Protein AF-A0A496RMZ8-F1 (afdb_monomer_lite)

pLDDT: mean 76.02, std 7.1, range [47.72, 86.31]

Structure (mmCIF, N/CA/C/O backbone):
data_AF-A0A496RMZ8-F1
#
_entry.id   AF-A0A496RMZ8-F1
#
loop_
_atom_site.group_PDB
_atom_site.id
_atom_site.type_symbol
_atom_site.label_atom_id
_atom_site.label_alt_id
_atom_site.label_comp_id
_atom_site.label_asym_id
_atom_site.label_entity_id
_atom_site.label_seq_id
_atom_site.pdbx_PDB_ins_code
_atom_site.Cartn_x
_atom_site.Cartn_y
_atom_site.Cartn_z
_atom_site.occupancy
_atom_site.B_iso_or_equiv
_atom_site.auth_seq_id
_atom_site.auth_comp_id
_atom_site.auth_asym_id
_atom_site.auth_atom_id
_atom_site.pdbx_PDB_model_num
ATOM 1 N N . MET A 1 1 ? 22.183 19.401 -18.648 1.00 72.31 1 MET A N 1
ATOM 2 C CA . MET A 1 1 ? 22.781 18.220 -17.971 1.00 72.31 1 MET A CA 1
ATOM 3 C C . MET A 1 1 ? 21.753 17.408 -17.178 1.00 72.31 1 MET A C 1
ATOM 5 O O . MET A 1 1 ? 21.567 16.241 -17.496 1.00 72.31 1 MET A O 1
ATOM 9 N N . LEU A 1 2 ? 21.030 18.014 -16.226 1.00 74.88 2 LEU A N 1
ATOM 10 C CA . LEU A 1 2 ? 20.032 17.334 -15.377 1.00 74.88 2 LEU A CA 1
ATOM 11 C C . LEU A 1 2 ? 18.932 16.596 -16.151 1.00 74.88 2 LEU A C 1
ATOM 13 O O . LEU A 1 2 ? 18.653 15.435 -15.872 1.00 74.88 2 LEU A O 1
ATOM 17 N N . ALA A 1 3 ? 18.345 17.224 -17.168 1.00 74.75 3 ALA A N 1
ATOM 18 C CA . ALA A 1 3 ? 17.273 16.592 -17.932 1.00 74.75 3 ALA A CA 1
ATOM 19 C C . ALA A 1 3 ? 17.766 15.397 -18.791 1.00 74.75 3 ALA A C 1
ATOM 21 O O . ALA A 1 3 ? 17.010 14.460 -19.027 1.00 74.75 3 ALA A O 1
ATOM 22 N N . LYS A 1 4 ? 19.053 15.365 -19.190 1.00 79.62 4 LYS A N 1
ATOM 23 C CA . LYS A 1 4 ? 19.664 14.219 -19.896 1.00 79.62 4 LYS A CA 1
ATOM 24 C C . LYS A 1 4 ? 19.808 13.030 -18.947 1.00 79.62 4 LYS A C 1
ATOM 26 O O . LYS A 1 4 ? 19.492 11.905 -19.320 1.00 79.62 4 LYS A O 1
ATOM 31 N N . ILE A 1 5 ? 20.238 13.307 -17.714 1.00 84.31 5 ILE A N 1
ATOM 32 C CA . ILE A 1 5 ? 20.332 12.324 -16.628 1.00 84.31 5 ILE A CA 1
ATOM 33 C C . ILE A 1 5 ? 18.939 11.777 -16.298 1.00 84.31 5 ILE A C 1
ATOM 35 O O . ILE A 1 5 ? 18.768 10.566 -16.233 1.00 84.31 5 ILE A O 1
ATOM 39 N N . LEU A 1 6 ? 17.930 12.647 -16.174 1.00 82.50 6 LEU A N 1
ATOM 40 C CA . LEU A 1 6 ? 16.534 12.249 -15.969 1.00 82.50 6 LEU A CA 1
ATOM 41 C C . LEU A 1 6 ? 16.012 11.379 -17.119 1.00 82.50 6 LEU A C 1
ATOM 43 O O . LEU A 1 6 ? 15.462 10.316 -16.863 1.00 82.50 6 LEU A O 1
ATOM 47 N N . GLY A 1 7 ? 16.227 11.769 -18.376 1.00 80.38 7 GLY A N 1
ATOM 48 C CA . GLY A 1 7 ? 15.791 10.988 -19.537 1.00 80.38 7 GLY A CA 1
ATOM 49 C C . GLY A 1 7 ? 16.381 9.574 -19.564 1.00 80.38 7 GLY A C 1
ATOM 50 O O . GLY A 1 7 ? 15.643 8.595 -19.682 1.00 80.38 7 GLY A O 1
ATOM 51 N N . TRP A 1 8 ? 17.695 9.446 -19.351 1.00 85.00 8 TRP A N 1
ATOM 52 C CA . TRP A 1 8 ? 18.354 8.141 -19.225 1.00 85.00 8 TRP A CA 1
ATOM 53 C C . TRP A 1 8 ? 17.841 7.338 -18.028 1.00 85.00 8 TRP A C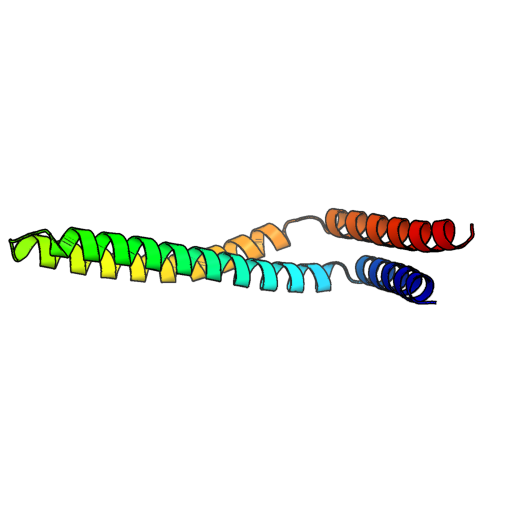 1
ATOM 55 O O . TRP A 1 8 ? 17.590 6.142 -18.155 1.00 85.00 8 TRP A O 1
ATOM 65 N N . LEU A 1 9 ? 17.622 7.987 -16.885 1.00 85.44 9 LEU A N 1
ATOM 66 C CA . LEU A 1 9 ? 17.098 7.347 -15.681 1.00 85.44 9 LEU A CA 1
ATOM 67 C C . LEU A 1 9 ? 15.697 6.768 -15.925 1.00 85.44 9 LEU A C 1
ATOM 69 O O . LEU A 1 9 ? 15.441 5.625 -15.555 1.00 85.44 9 LEU A O 1
ATOM 73 N N . PHE A 1 10 ? 14.823 7.497 -16.625 1.00 82.44 10 PHE A N 1
ATOM 74 C CA . PHE A 1 10 ? 13.493 7.021 -17.022 1.00 82.44 10 PHE A CA 1
ATOM 75 C C . PHE A 1 10 ? 13.548 5.836 -17.999 1.00 82.44 10 PHE A C 1
ATOM 77 O O . PHE A 1 10 ? 12.778 4.889 -17.834 1.00 82.44 10 PHE A O 1
ATOM 84 N N . ILE A 1 11 ? 14.474 5.838 -18.964 1.00 84.25 11 ILE A N 1
ATOM 85 C CA . ILE A 1 11 ? 14.660 4.724 -19.913 1.00 84.25 11 ILE A CA 1
ATOM 86 C C . ILE A 1 11 ? 15.195 3.476 -19.207 1.00 84.25 11 ILE A C 1
ATOM 88 O O . ILE A 1 11 ? 14.671 2.379 -19.413 1.00 84.25 11 ILE A O 1
ATOM 92 N N . VAL A 1 12 ? 16.205 3.628 -18.348 1.00 86.31 12 VAL A N 1
ATOM 93 C CA . VAL A 1 12 ? 16.790 2.519 -17.579 1.00 86.31 12 VAL A CA 1
ATOM 94 C C . VAL A 1 12 ? 15.751 1.927 -16.633 1.00 86.31 12 VAL A C 1
ATOM 96 O O . VAL A 1 12 ? 15.578 0.708 -16.597 1.00 86.31 12 VAL A O 1
ATOM 99 N N . LEU A 1 13 ? 14.998 2.774 -15.923 1.00 81.50 13 LEU A N 1
ATOM 100 C CA . LEU A 1 13 ? 13.878 2.331 -15.098 1.00 81.50 13 LEU A CA 1
ATOM 101 C C . LEU A 1 13 ? 12.848 1.594 -15.948 1.00 81.50 13 LEU A C 1
ATOM 103 O O . LEU A 1 13 ? 12.546 0.447 -15.637 1.00 81.50 13 LEU A O 1
ATOM 107 N N . GLY A 1 14 ? 12.337 2.196 -17.024 1.00 81.69 14 GLY A N 1
ATOM 108 C CA . GLY A 1 14 ? 11.321 1.587 -17.885 1.00 81.69 14 GLY A CA 1
ATOM 109 C C . GLY A 1 14 ? 11.743 0.225 -18.447 1.00 81.69 14 GLY A C 1
ATOM 110 O O . GLY A 1 14 ? 10.969 -0.731 -18.409 1.00 81.69 14 GLY A O 1
ATOM 111 N N . THR A 1 15 ? 13.005 0.095 -18.853 1.00 83.19 15 THR A N 1
ATOM 112 C CA . THR A 1 15 ? 13.592 -1.176 -19.307 1.00 83.19 15 THR A CA 1
ATOM 113 C C . THR A 1 15 ? 13.660 -2.198 -18.168 1.00 83.19 15 THR A C 1
ATOM 115 O O . THR A 1 15 ? 13.236 -3.344 -18.323 1.00 83.19 15 THR A O 1
ATOM 118 N N . PHE A 1 16 ? 14.104 -1.784 -16.978 1.00 80.06 16 PHE A N 1
ATOM 119 C CA . PHE A 1 16 ? 14.126 -2.635 -15.787 1.00 80.06 16 PHE A CA 1
ATOM 120 C C . PHE A 1 16 ? 12.717 -3.101 -15.370 1.00 80.06 16 PHE A C 1
ATOM 122 O O . PHE A 1 16 ? 12.514 -4.268 -15.020 1.00 80.06 16 PHE A O 1
ATOM 129 N N . PHE A 1 17 ? 11.720 -2.217 -15.467 1.00 76.56 17 PHE A N 1
ATOM 130 C CA . PHE A 1 17 ? 10.307 -2.523 -15.233 1.00 76.56 17 PHE A CA 1
ATOM 131 C C . PHE A 1 17 ? 9.764 -3.566 -16.217 1.00 76.56 17 PHE A C 1
ATOM 133 O O . PHE A 1 17 ? 8.980 -4.429 -15.814 1.00 76.56 17 PHE A O 1
ATOM 140 N N . PHE A 1 18 ? 10.193 -3.513 -17.481 1.00 77.12 18 PHE A N 1
ATOM 141 C CA . PHE A 1 18 ? 9.792 -4.468 -18.513 1.00 77.12 18 PHE A CA 1
ATOM 142 C C . PHE A 1 18 ? 10.390 -5.866 -18.284 1.00 77.12 18 PHE A C 1
ATOM 144 O O . PHE A 1 18 ? 9.704 -6.870 -18.480 1.00 77.12 18 PHE A O 1
ATOM 151 N N . LEU A 1 19 ? 11.643 -5.933 -17.818 1.00 78.81 19 LEU A N 1
ATOM 152 C CA . LEU A 1 19 ? 12.374 -7.181 -17.555 1.00 78.81 19 LEU A CA 1
ATOM 153 C C . LEU A 1 19 ? 11.876 -7.926 -16.310 1.00 78.81 19 LEU A C 1
ATOM 155 O O . LEU A 1 19 ? 11.760 -9.151 -16.327 1.00 78.81 19 LEU A O 1
ATOM 159 N N . LYS A 1 20 ? 11.569 -7.216 -15.215 1.00 72.62 20 LYS A N 1
ATOM 160 C CA . LYS A 1 20 ? 11.107 -7.836 -13.954 1.00 72.62 20 LYS A CA 1
ATOM 161 C C . LYS A 1 20 ? 9.792 -7.234 -13.431 1.00 72.62 20 LYS A C 1
ATOM 163 O O . LYS A 1 20 ? 9.737 -6.761 -12.289 1.00 72.62 20 LYS A O 1
ATOM 168 N N . PRO A 1 21 ? 8.679 -7.353 -14.183 1.00 70.38 21 PRO A N 1
ATOM 169 C CA . PRO A 1 21 ? 7.378 -6.822 -13.769 1.00 70.38 21 PRO A CA 1
ATOM 170 C C . PRO A 1 21 ? 6.854 -7.495 -12.490 1.00 70.38 21 PRO A C 1
ATOM 172 O O . PRO A 1 21 ? 6.183 -6.861 -11.676 1.00 70.38 21 PRO A O 1
ATOM 175 N N . ALA A 1 22 ? 7.209 -8.763 -12.254 1.00 69.38 22 ALA A N 1
ATOM 176 C CA . ALA A 1 22 ? 6.817 -9.505 -11.055 1.00 69.38 22 ALA A CA 1
ATOM 177 C C . ALA A 1 22 ? 7.443 -8.945 -9.762 1.00 69.38 22 ALA A C 1
ATOM 179 O O . ALA A 1 22 ? 6.780 -8.889 -8.722 1.00 69.38 22 ALA A O 1
ATOM 180 N N . PHE A 1 23 ? 8.697 -8.484 -9.820 1.00 69.94 23 PHE A N 1
ATOM 181 C CA . PHE A 1 23 ? 9.377 -7.886 -8.668 1.00 69.94 23 PHE A CA 1
ATOM 182 C C . PHE A 1 23 ? 8.713 -6.562 -8.277 1.00 69.94 23 PHE A C 1
ATOM 184 O O . PHE A 1 23 ? 8.407 -6.320 -7.106 1.00 69.94 23 PHE A O 1
ATOM 191 N N . PHE A 1 24 ? 8.379 -5.751 -9.281 1.00 69.06 24 PHE A N 1
ATOM 192 C CA . PHE A 1 24 ? 7.701 -4.479 -9.072 1.00 69.06 24 PHE A CA 1
ATOM 193 C C . PHE A 1 24 ? 6.273 -4.639 -8.573 1.00 69.06 24 PHE A C 1
ATOM 195 O O . PHE A 1 24 ? 5.861 -3.940 -7.650 1.00 69.06 24 PHE A O 1
ATOM 202 N N . LYS A 1 25 ? 5.541 -5.617 -9.110 1.00 70.19 25 LYS A N 1
ATOM 203 C CA . LYS A 1 25 ? 4.223 -6.007 -8.614 1.00 70.19 25 LYS A CA 1
ATOM 204 C C . LYS A 1 25 ? 4.270 -6.312 -7.115 1.00 70.19 25 LYS A C 1
ATOM 206 O O . LYS A 1 25 ? 3.458 -5.783 -6.363 1.00 70.19 25 LYS A O 1
ATOM 211 N N . LYS A 1 26 ? 5.267 -7.069 -6.645 1.00 70.25 26 LYS A N 1
ATOM 212 C CA . LYS A 1 26 ? 5.431 -7.393 -5.216 1.00 70.25 26 LYS A CA 1
ATOM 213 C C . LYS A 1 26 ? 5.695 -6.149 -4.356 1.00 70.25 26 LYS A C 1
ATOM 215 O O . LYS A 1 26 ? 5.108 -6.014 -3.280 1.00 70.25 26 LYS A O 1
ATOM 220 N N . ILE A 1 27 ? 6.540 -5.230 -4.828 1.00 72.88 27 ILE A N 1
ATOM 221 C CA . ILE A 1 27 ? 6.855 -3.977 -4.122 1.00 72.88 27 ILE A CA 1
ATOM 222 C C . ILE A 1 27 ? 5.642 -3.048 -4.080 1.00 72.88 27 ILE A C 1
ATOM 224 O O . ILE A 1 27 ? 5.279 -2.567 -3.005 1.00 72.88 27 ILE A O 1
ATOM 228 N N . LEU A 1 28 ? 4.998 -2.820 -5.227 1.00 71.62 28 LEU A N 1
ATOM 229 C CA . LEU A 1 28 ? 3.836 -1.945 -5.355 1.00 71.62 28 LEU A CA 1
ATOM 230 C C . LEU A 1 28 ? 2.698 -2.436 -4.458 1.00 71.62 28 LEU A C 1
ATOM 232 O O . LEU A 1 28 ? 2.106 -1.650 -3.727 1.00 71.62 28 LEU A O 1
ATOM 236 N N . VAL A 1 29 ? 2.458 -3.748 -4.438 1.00 70.62 29 VAL A N 1
ATOM 237 C CA . VAL A 1 29 ? 1.438 -4.362 -3.587 1.00 70.62 29 VAL A CA 1
ATOM 238 C C . VAL A 1 29 ? 1.772 -4.196 -2.111 1.00 70.62 29 VAL A C 1
ATOM 240 O O . VAL A 1 29 ? 0.928 -3.720 -1.358 1.00 70.62 29 VAL A O 1
ATOM 243 N N . ARG A 1 30 ? 3.006 -4.492 -1.678 1.00 70.81 30 ARG A N 1
ATOM 244 C CA . ARG A 1 30 ? 3.415 -4.261 -0.280 1.00 70.81 30 ARG A CA 1
ATOM 245 C C . ARG A 1 30 ? 3.248 -2.797 0.129 1.00 70.81 30 ARG A C 1
ATOM 247 O O . ARG A 1 30 ? 2.761 -2.520 1.225 1.00 70.81 30 ARG A O 1
ATOM 254 N N . LYS A 1 31 ? 3.634 -1.861 -0.741 1.00 75.19 31 LYS A N 1
ATOM 255 C CA . LYS A 1 31 ? 3.571 -0.420 -0.465 1.00 75.19 31 LYS A CA 1
ATOM 256 C C . LYS A 1 31 ? 2.122 0.078 -0.421 1.00 75.19 31 LYS A C 1
ATOM 258 O O . LYS A 1 31 ? 1.766 0.784 0.521 1.00 75.19 31 LYS A O 1
ATOM 263 N N . SER A 1 32 ? 1.277 -0.356 -1.357 1.00 71.75 32 SER A N 1
ATOM 264 C CA . SER A 1 32 ? -0.163 -0.068 -1.363 1.00 71.75 32 SER A CA 1
ATOM 265 C C . SER A 1 32 ? -0.866 -0.662 -0.150 1.00 71.75 32 SER A C 1
ATOM 267 O O . SER A 1 32 ? -1.599 0.057 0.519 1.00 71.75 32 SER A O 1
ATOM 269 N N . ILE A 1 33 ? -0.581 -1.915 0.219 1.00 71.75 33 ILE A N 1
ATOM 270 C CA . ILE A 1 33 ? -1.132 -2.536 1.434 1.00 71.75 33 ILE A CA 1
ATOM 271 C C . ILE A 1 33 ? -0.736 -1.734 2.670 1.00 71.75 33 ILE A C 1
ATOM 273 O O . ILE A 1 33 ? -1.587 -1.454 3.507 1.00 71.75 33 ILE A O 1
ATOM 277 N N . LYS A 1 34 ? 0.528 -1.308 2.786 1.00 74.94 34 LYS A N 1
ATOM 278 C CA . LYS A 1 34 ? 0.979 -0.485 3.918 1.00 74.94 34 LYS A CA 1
ATOM 279 C C . LYS A 1 34 ? 0.233 0.855 3.978 1.00 74.94 34 LYS A C 1
ATOM 281 O O . LYS A 1 34 ? -0.129 1.295 5.067 1.00 74.94 34 LYS A O 1
ATOM 286 N N . LYS A 1 35 ? -0.030 1.481 2.826 1.00 76.31 35 LYS A N 1
ATOM 287 C CA . LYS A 1 35 ? -0.731 2.772 2.728 1.00 76.31 35 LYS A CA 1
ATOM 288 C C . LYS A 1 35 ? -2.227 2.643 3.034 1.00 76.31 35 LYS A C 1
ATOM 290 O O . LYS A 1 35 ? -2.731 3.378 3.875 1.00 76.31 35 LYS A O 1
ATOM 295 N N . VAL A 1 36 ? -2.902 1.661 2.434 1.00 76.06 36 VAL A N 1
ATOM 296 C CA . VAL A 1 36 ? -4.309 1.321 2.711 1.00 76.06 36 VAL A CA 1
ATOM 297 C C . VAL A 1 36 ? -4.486 0.940 4.179 1.00 76.06 36 VAL A C 1
ATOM 299 O O . VAL A 1 36 ? -5.394 1.430 4.834 1.00 76.06 36 VAL A O 1
ATOM 302 N N . ARG A 1 37 ? -3.566 0.149 4.741 1.00 72.62 37 ARG A N 1
ATOM 303 C CA . ARG A 1 37 ? -3.557 -0.202 6.166 1.00 72.62 37 ARG A CA 1
ATOM 304 C C . ARG A 1 37 ? -3.453 1.030 7.061 1.00 72.62 37 ARG A C 1
ATOM 306 O O . ARG A 1 37 ? -4.153 1.092 8.063 1.00 72.62 37 ARG A O 1
ATOM 313 N N . LYS A 1 38 ? -2.589 1.990 6.716 1.00 79.62 38 LYS A N 1
ATOM 314 C CA . LYS A 1 38 ? -2.461 3.245 7.468 1.00 79.62 38 LYS A CA 1
ATOM 315 C C . LYS A 1 38 ? -3.757 4.057 7.407 1.00 79.62 38 LYS A C 1
ATOM 317 O O . LYS A 1 38 ? -4.197 4.530 8.443 1.00 79.62 38 LYS A O 1
ATOM 322 N N . LEU A 1 39 ? -4.369 4.172 6.226 1.00 79.88 39 LEU A N 1
ATOM 323 C CA . LEU A 1 39 ? -5.644 4.872 6.031 1.00 79.88 39 LEU A CA 1
ATOM 324 C C . LEU A 1 39 ? -6.782 4.231 6.827 1.00 79.88 39 LEU A C 1
ATOM 326 O O . LEU A 1 39 ? -7.468 4.928 7.563 1.00 79.88 39 LEU A O 1
ATOM 330 N N . LEU A 1 40 ? -6.936 2.909 6.731 1.00 77.25 40 LEU A N 1
ATOM 331 C CA . LEU A 1 40 ? -7.933 2.154 7.488 1.00 77.25 40 LEU A CA 1
ATOM 332 C C . LEU A 1 40 ? -7.733 2.327 8.999 1.00 77.25 40 LEU A C 1
ATOM 334 O O . LEU A 1 40 ? -8.689 2.581 9.718 1.00 77.25 40 LEU A O 1
ATOM 338 N N . PHE A 1 41 ? -6.492 2.243 9.483 1.00 79.31 41 PHE A N 1
ATOM 339 C CA . PHE A 1 41 ? -6.195 2.449 10.901 1.00 79.31 41 PHE A CA 1
ATOM 340 C C . PHE A 1 41 ? -6.531 3.869 11.371 1.00 79.31 41 PHE A C 1
ATOM 342 O O . PHE A 1 41 ? -7.094 4.037 12.448 1.00 79.31 41 PHE A O 1
ATOM 349 N N . LEU A 1 42 ? -6.237 4.880 10.546 1.00 84.00 42 LEU A N 1
ATOM 350 C CA . LEU A 1 42 ? -6.623 6.263 10.821 1.00 84.00 42 LEU A CA 1
ATOM 351 C C . LEU A 1 42 ? -8.145 6.388 10.944 1.00 84.00 42 LEU A C 1
ATOM 353 O O . LEU A 1 42 ? -8.632 6.944 11.917 1.00 84.00 42 LEU A O 1
ATOM 357 N N . LEU A 1 43 ? -8.878 5.798 9.996 1.00 82.06 43 LEU A N 1
ATOM 358 C CA . LEU A 1 43 ? -10.340 5.757 9.980 1.00 82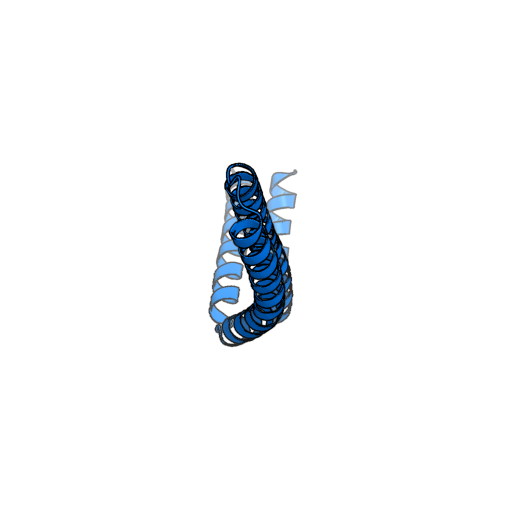.06 43 LEU A CA 1
ATOM 359 C C . LEU A 1 43 ? -10.906 5.121 11.255 1.00 82.06 43 LEU A C 1
ATOM 361 O O . LEU A 1 43 ? -11.795 5.693 11.877 1.00 82.06 43 LEU A O 1
ATOM 365 N N . ALA A 1 44 ? -10.360 3.977 11.675 1.00 80.12 44 ALA A N 1
ATOM 366 C CA . ALA A 1 44 ? -10.778 3.305 12.903 1.00 80.12 44 ALA A CA 1
ATOM 367 C C . ALA A 1 44 ? -10.556 4.176 14.147 1.00 80.12 44 ALA A C 1
ATOM 369 O O . ALA A 1 44 ? -11.430 4.243 15.006 1.00 80.12 44 ALA A O 1
ATOM 370 N N . ILE A 1 45 ? -9.422 4.879 14.227 1.00 82.12 45 ILE A N 1
ATOM 371 C CA . ILE A 1 45 ? -9.149 5.818 15.322 1.00 82.12 45 ILE A CA 1
ATOM 372 C C . ILE A 1 45 ? -10.136 6.983 15.292 1.00 82.12 45 ILE A C 1
ATOM 374 O O . ILE A 1 45 ? -10.710 7.312 16.324 1.00 82.12 45 ILE A O 1
ATOM 378 N N . THR A 1 46 ? -10.362 7.595 14.129 1.00 84.81 46 THR A N 1
ATOM 379 C CA . THR A 1 46 ? -11.291 8.723 13.995 1.00 84.81 46 THR A CA 1
ATOM 380 C C . THR A 1 46 ? -12.701 8.331 14.429 1.00 84.81 46 THR A C 1
ATOM 382 O O . THR A 1 46 ? -13.324 9.046 15.211 1.00 84.81 46 THR A O 1
ATOM 385 N N . VAL A 1 47 ? -13.184 7.170 13.981 1.00 82.62 47 VAL A N 1
ATOM 386 C CA . VAL A 1 47 ? -14.490 6.637 14.389 1.00 82.62 47 VAL A CA 1
ATOM 387 C C . VAL A 1 47 ? -14.502 6.318 15.885 1.00 82.62 47 VAL A C 1
ATOM 389 O O . VAL A 1 47 ? -15.440 6.700 16.575 1.00 82.62 47 VAL A O 1
ATOM 392 N N . GLY A 1 48 ? -13.447 5.696 16.417 1.00 81.56 48 GLY A N 1
ATOM 393 C CA . GLY A 1 48 ? -13.326 5.412 17.848 1.00 81.56 48 GLY A CA 1
ATOM 394 C C . GLY A 1 48 ? -13.401 6.674 18.711 1.00 81.56 48 GLY A C 1
ATOM 395 O O . GLY A 1 48 ? -14.159 6.712 19.675 1.00 81.56 48 GLY A O 1
ATOM 396 N N . ILE A 1 49 ? -12.686 7.738 18.334 1.00 83.88 49 ILE A N 1
ATOM 397 C CA . ILE A 1 49 ? -12.715 9.033 19.032 1.00 83.88 49 ILE A CA 1
ATOM 398 C C . ILE A 1 49 ? -14.117 9.652 18.982 1.00 83.88 49 ILE A C 1
ATOM 400 O O . ILE A 1 49 ? -14.599 10.141 20.003 1.00 83.88 49 ILE A O 1
ATOM 404 N N . LEU A 1 50 ? -14.792 9.601 17.829 1.00 83.44 50 LEU A N 1
ATOM 405 C CA . LEU A 1 50 ? -16.172 10.082 17.692 1.00 83.44 50 LEU A CA 1
ATOM 406 C C . LEU A 1 50 ? -17.126 9.330 18.624 1.00 83.44 50 LEU A C 1
ATOM 408 O O . LEU A 1 50 ? -17.932 9.956 19.312 1.00 83.44 50 LEU A O 1
ATOM 412 N N . PHE A 1 51 ? -16.998 8.005 18.701 1.00 80.12 51 PHE A N 1
ATOM 413 C CA . PHE A 1 51 ? -17.797 7.181 19.606 1.00 80.12 51 PHE A CA 1
ATOM 414 C C . PHE A 1 51 ? -17.514 7.493 21.078 1.00 80.12 51 PHE A C 1
ATOM 416 O O . PHE A 1 51 ? -18.453 7.637 21.856 1.00 80.12 51 PHE A O 1
ATOM 423 N N . ILE A 1 52 ? -16.247 7.661 21.468 1.00 79.62 52 ILE A N 1
ATOM 424 C CA . ILE A 1 52 ? -15.872 8.036 22.841 1.00 79.62 52 ILE A CA 1
ATOM 425 C C . ILE A 1 52 ? -16.445 9.414 23.198 1.00 79.62 52 ILE A C 1
ATOM 427 O O . ILE A 1 52 ? -17.033 9.584 24.265 1.00 79.62 52 ILE A O 1
ATOM 431 N N . SER A 1 53 ? -16.334 10.385 22.289 1.00 80.50 53 SER A N 1
ATOM 432 C CA . SER A 1 53 ? -16.889 11.729 22.472 1.00 80.50 53 SER A CA 1
ATOM 433 C C . SER A 1 53 ? -18.414 11.707 22.621 1.00 80.50 53 SER A C 1
ATOM 435 O O . SER A 1 53 ? -18.960 12.361 23.511 1.00 80.50 53 SER A O 1
ATOM 437 N N . ALA A 1 54 ? -19.107 10.906 21.806 1.00 78.75 54 ALA A N 1
ATOM 438 C CA . ALA A 1 54 ? -20.549 10.709 21.918 1.00 78.75 54 ALA A CA 1
ATOM 439 C C . ALA A 1 54 ? -20.932 10.021 23.241 1.00 78.75 54 ALA A C 1
ATOM 441 O O . ALA A 1 54 ? -21.899 10.424 23.885 1.00 78.75 54 ALA A O 1
ATOM 442 N N . SER A 1 55 ? -20.144 9.039 23.686 1.00 73.19 55 SER A N 1
ATOM 443 C CA . SER A 1 55 ? -20.370 8.313 24.941 1.00 73.19 55 SER A CA 1
ATOM 444 C C . SER A 1 55 ? -20.206 9.208 26.169 1.00 73.19 55 SER A C 1
ATOM 446 O O . SER A 1 55 ? -20.933 9.072 27.151 1.00 73.19 55 SER A O 1
ATOM 448 N N . TRP A 1 56 ? -19.294 10.183 26.113 1.00 76.06 56 TRP A N 1
ATOM 449 C CA . TRP A 1 56 ? -19.075 11.120 27.215 1.00 76.06 56 TRP A CA 1
ATOM 450 C C . TRP A 1 56 ? -20.291 12.010 27.493 1.00 76.06 56 TRP A C 1
ATOM 452 O O . TRP A 1 56 ? -20.513 12.403 28.638 1.00 76.06 56 TRP A O 1
ATOM 462 N N . LYS A 1 57 ? -21.107 12.287 26.468 1.00 76.25 57 LYS A N 1
ATOM 463 C CA . LYS A 1 57 ? -22.351 13.060 26.598 1.00 76.25 57 LYS A CA 1
ATOM 464 C C . LYS A 1 57 ? -23.490 12.270 27.255 1.00 76.25 57 LYS A C 1
ATOM 466 O O . LYS A 1 57 ? -24.489 12.873 27.635 1.00 76.25 57 LYS A O 1
ATOM 471 N N . MET A 1 58 ? -23.353 10.952 27.413 1.00 76.50 58 MET A N 1
ATOM 472 C CA . MET A 1 58 ? -24.357 10.116 28.073 1.00 76.50 58 MET A CA 1
AT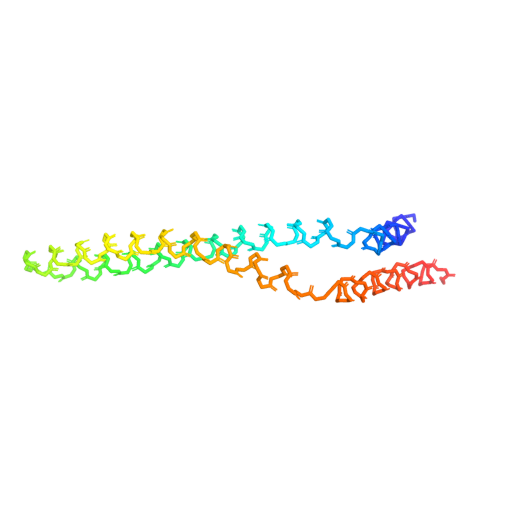OM 473 C C . MET A 1 58 ? -24.130 10.077 29.594 1.00 76.50 58 MET A C 1
ATOM 475 O O . MET A 1 58 ? -23.024 9.799 30.076 1.00 76.50 58 MET A O 1
ATOM 479 N N . LYS A 1 59 ? -25.195 10.368 30.355 1.00 75.06 59 LYS A N 1
ATOM 480 C CA . LYS A 1 59 ? -25.191 10.392 31.831 1.00 75.06 59 LYS A CA 1
ATOM 481 C C . LYS A 1 59 ? -25.242 8.999 32.466 1.00 75.06 59 LYS A C 1
ATOM 483 O O . LYS A 1 59 ? -24.711 8.819 33.555 1.00 75.06 59 LYS A O 1
ATOM 488 N N . GLU A 1 60 ? -25.862 8.028 31.805 1.00 85.00 60 GLU A N 1
ATOM 489 C CA . GLU A 1 60 ? -26.120 6.703 32.376 1.00 85.00 60 GLU A CA 1
ATOM 490 C C . GLU A 1 60 ? -24.921 5.748 32.230 1.00 85.00 60 GLU A C 1
ATOM 492 O O . GLU A 1 60 ? -24.198 5.766 31.230 1.00 85.00 60 GLU A O 1
ATOM 497 N N . PHE A 1 61 ? -24.718 4.883 33.231 1.00 78.38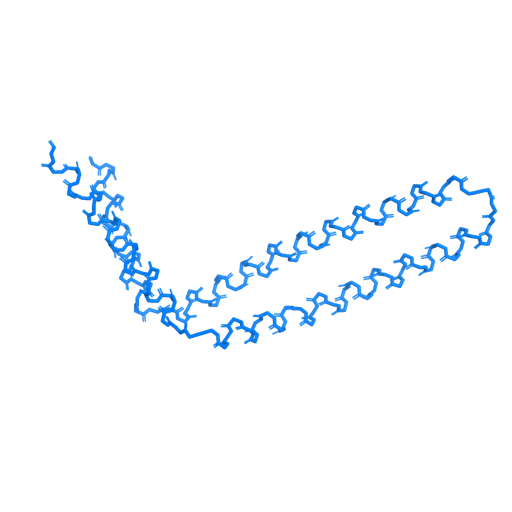 61 PHE A N 1
ATOM 498 C CA . PHE A 1 61 ? -23.591 3.941 33.292 1.00 78.38 61 PHE A CA 1
ATOM 499 C C . PHE A 1 61 ? -23.735 2.761 32.313 1.00 78.38 61 PHE A C 1
ATOM 501 O O . PHE A 1 61 ? -22.762 2.384 31.658 1.00 78.38 61 PHE A O 1
ATOM 508 N N . LEU A 1 62 ? -24.948 2.213 32.158 1.00 79.25 62 LEU A N 1
ATOM 509 C CA . LEU A 1 62 ? -25.222 1.070 31.272 1.00 79.25 62 LEU A CA 1
ATOM 510 C C . LEU A 1 62 ? -24.895 1.366 29.791 1.00 79.25 62 LEU A C 1
ATOM 512 O O . LEU A 1 62 ? -24.154 0.590 29.182 1.00 79.25 62 LEU A O 1
ATOM 516 N N . PRO A 1 63 ? -25.362 2.491 29.206 1.00 78.81 63 PRO A N 1
ATOM 517 C CA . PRO A 1 63 ? -25.046 2.853 27.823 1.00 78.81 63 PRO A CA 1
ATOM 518 C C . PRO A 1 63 ? -23.548 3.070 27.594 1.00 78.81 63 PRO A C 1
ATOM 520 O O . PRO A 1 63 ? -23.012 2.686 26.554 1.00 78.81 63 PRO A O 1
ATOM 523 N N . LYS A 1 64 ? -22.845 3.620 28.593 1.00 78.12 64 LYS A N 1
ATOM 524 C CA . LYS A 1 64 ? -21.384 3.770 28.577 1.00 78.12 64 LYS A CA 1
ATOM 525 C C . LYS A 1 64 ? -20.679 2.421 28.475 1.00 78.12 64 LYS A C 1
ATOM 527 O O . LYS A 1 64 ? -19.779 2.264 27.654 1.00 78.12 64 LYS A O 1
ATOM 532 N N . LEU A 1 65 ? -21.110 1.439 29.264 1.00 80.75 65 LEU A N 1
ATOM 533 C CA . LEU A 1 65 ? -20.498 0.110 29.296 1.00 80.75 65 LEU A CA 1
ATOM 534 C C . LEU A 1 65 ? -20.724 -0.658 27.982 1.00 80.75 65 LEU A C 1
ATOM 536 O O . LEU A 1 65 ? -19.790 -1.249 27.439 1.00 80.75 65 LEU A O 1
ATOM 540 N N . ILE A 1 66 ? -21.934 -0.564 27.419 1.00 83.06 66 ILE A N 1
ATOM 541 C CA . ILE A 1 66 ? -22.280 -1.135 26.106 1.00 83.06 66 ILE A CA 1
ATOM 542 C C . ILE A 1 66 ? -21.460 -0.473 24.987 1.00 83.06 66 ILE A C 1
ATOM 544 O O . ILE A 1 66 ? -20.941 -1.169 24.114 1.00 83.06 66 ILE A O 1
ATOM 548 N N . MET A 1 67 ? -21.271 0.853 25.027 1.00 80.00 67 MET A N 1
ATOM 549 C CA . MET A 1 67 ? -20.428 1.562 24.053 1.00 80.00 67 MET A CA 1
ATOM 550 C C . MET A 1 67 ? -18.963 1.134 24.122 1.00 80.00 67 MET A C 1
ATOM 552 O O . MET A 1 67 ? -18.355 0.904 23.078 1.00 80.00 67 MET A O 1
ATOM 556 N N . VAL A 1 68 ? -18.394 0.991 25.323 1.00 78.94 68 VAL A N 1
ATOM 557 C CA . VAL A 1 68 ? -17.003 0.540 25.488 1.00 78.94 68 VAL A CA 1
ATOM 558 C C . VAL A 1 68 ? -16.822 -0.878 24.942 1.00 78.94 68 VAL A C 1
ATOM 560 O O . VAL A 1 68 ? -15.883 -1.121 24.185 1.00 78.94 68 VAL A O 1
ATOM 563 N N . LEU A 1 69 ? -17.747 -1.797 25.239 1.00 81.94 69 LEU A N 1
ATOM 564 C CA . LEU A 1 69 ? -17.737 -3.152 24.673 1.00 81.94 69 LEU A CA 1
ATOM 565 C C . LEU A 1 69 ? -17.853 -3.140 23.143 1.00 81.94 69 LEU A C 1
ATOM 567 O O . LEU A 1 69 ? -17.091 -3.831 22.466 1.00 81.94 69 LEU A O 1
ATOM 571 N N . GLY A 1 70 ? -18.741 -2.309 22.593 1.00 79.75 70 GLY A N 1
ATOM 572 C CA . GLY A 1 70 ? -18.881 -2.121 21.150 1.00 79.75 70 GLY A CA 1
ATOM 573 C C . GLY A 1 70 ? -17.582 -1.645 20.494 1.00 79.75 70 GLY A C 1
ATOM 574 O O . GLY A 1 70 ? -17.162 -2.203 19.482 1.00 79.75 70 GLY A O 1
ATOM 575 N N . ILE A 1 71 ? -16.888 -0.679 21.102 1.00 80.19 71 ILE A N 1
ATOM 576 C CA . ILE A 1 71 ? -15.590 -0.185 20.618 1.00 80.19 71 ILE A CA 1
ATOM 577 C C . ILE A 1 71 ? -14.541 -1.304 20.615 1.00 80.19 71 ILE A C 1
ATOM 579 O O . ILE A 1 71 ? -13.820 -1.462 19.630 1.00 80.19 71 ILE A O 1
ATOM 583 N N . VAL A 1 72 ? -14.462 -2.107 21.680 1.00 80.00 72 VAL A N 1
ATOM 584 C CA . VAL A 1 72 ? -13.503 -3.223 21.772 1.00 80.00 72 VAL A CA 1
ATOM 585 C C . VAL A 1 72 ? -13.756 -4.263 20.678 1.00 80.00 72 VAL A C 1
ATOM 587 O O . VAL A 1 72 ? -12.806 -4.715 20.034 1.00 80.00 72 VAL A O 1
ATOM 590 N N . ILE A 1 73 ? -15.023 -4.605 20.425 1.00 82.62 73 ILE A N 1
ATOM 591 C CA . ILE A 1 73 ? -15.415 -5.538 19.359 1.00 82.62 73 ILE A CA 1
ATOM 592 C C . ILE A 1 73 ? -15.037 -4.968 17.989 1.00 82.62 73 ILE A C 1
ATOM 594 O O . ILE A 1 73 ? -14.346 -5.639 17.224 1.00 82.62 73 ILE A O 1
ATOM 598 N N . ILE A 1 74 ? -15.376 -3.702 17.716 1.00 80.44 74 ILE A N 1
ATOM 599 C CA . ILE A 1 74 ? -15.033 -3.031 16.455 1.00 80.44 74 ILE A CA 1
ATOM 600 C C . ILE A 1 74 ? -13.519 -3.034 16.237 1.00 80.44 74 ILE A C 1
ATOM 602 O O . ILE A 1 74 ? -13.064 -3.388 15.154 1.00 80.44 74 ILE A O 1
ATOM 606 N N . ILE A 1 75 ? -12.718 -2.684 17.249 1.00 77.06 75 ILE A N 1
ATOM 607 C CA . ILE A 1 75 ? -11.251 -2.671 17.142 1.00 77.06 75 ILE A CA 1
ATOM 608 C C . ILE A 1 75 ? -10.710 -4.078 16.853 1.00 77.06 75 ILE A C 1
ATOM 610 O O . ILE A 1 75 ? -9.831 -4.236 15.995 1.00 77.06 75 ILE A O 1
ATOM 614 N N . LYS A 1 76 ? -11.234 -5.099 17.541 1.00 79.00 76 LYS A N 1
ATOM 615 C CA . LYS A 1 76 ? -10.842 -6.502 17.355 1.00 79.00 76 LYS A CA 1
ATOM 616 C C . LYS A 1 76 ? -11.155 -6.982 15.938 1.00 79.00 76 LYS A C 1
ATOM 618 O O . LYS A 1 76 ? -10.264 -7.501 15.259 1.00 79.00 76 LYS A O 1
ATOM 623 N N . ASP A 1 77 ? -12.374 -6.747 15.462 1.00 77.50 77 ASP A N 1
ATOM 624 C CA . ASP A 1 77 ? -12.791 -7.114 14.109 1.00 77.50 77 ASP A CA 1
ATOM 625 C C . ASP A 1 77 ? -12.010 -6.338 13.050 1.00 77.50 77 ASP A C 1
ATOM 627 O O . ASP A 1 77 ? -11.592 -6.904 12.039 1.00 77.50 77 ASP A O 1
ATOM 631 N N . PHE A 1 78 ? -11.688 -5.069 13.304 1.00 74.25 78 PHE A N 1
ATOM 632 C CA . PHE A 1 78 ? -10.865 -4.265 12.405 1.00 74.25 78 PHE A CA 1
ATOM 633 C C . PHE A 1 78 ? -9.454 -4.847 12.232 1.00 74.25 78 PHE A C 1
ATOM 635 O O . PHE A 1 78 ? -8.914 -4.896 11.121 1.00 74.25 78 PHE A O 1
ATOM 642 N N . PHE A 1 79 ? -8.848 -5.336 13.318 1.00 70.38 79 PHE A N 1
ATOM 643 C CA . PHE A 1 79 ? -7.559 -6.029 13.269 1.00 70.38 79 PHE A CA 1
ATOM 644 C C . PHE A 1 79 ? -7.637 -7.378 12.547 1.00 70.38 79 PHE A C 1
ATOM 646 O O . PHE A 1 79 ? -6.694 -7.745 11.841 1.00 70.38 79 PHE A O 1
ATOM 653 N N . PHE A 1 80 ? -8.756 -8.088 12.660 1.00 73.94 80 PHE A N 1
ATOM 654 C CA . PHE A 1 80 ? -8.976 -9.346 11.948 1.00 73.94 80 PHE A CA 1
ATOM 655 C C . PHE A 1 80 ? -9.155 -9.118 10.436 1.00 73.94 80 PHE A C 1
ATOM 657 O O . PHE A 1 80 ? -8.499 -9.746 9.597 1.00 73.94 80 PHE A O 1
ATOM 664 N N . ILE A 1 81 ? -9.960 -8.117 10.075 1.00 70.50 81 ILE A N 1
ATOM 665 C CA . ILE A 1 81 ? -10.183 -7.652 8.703 1.00 70.50 81 ILE A CA 1
ATOM 666 C C . ILE A 1 81 ? -8.866 -7.186 8.059 1.00 70.50 81 ILE A C 1
ATOM 668 O O . ILE A 1 81 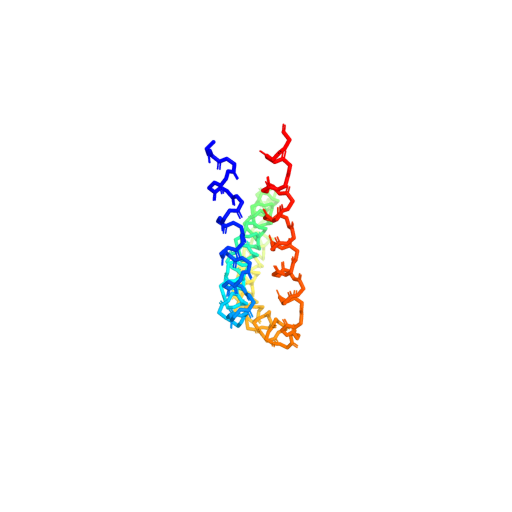? -8.603 -7.481 6.893 1.00 70.50 81 ILE A O 1
ATOM 672 N N . LYS A 1 82 ? -7.979 -6.528 8.816 1.00 66.19 82 LYS A N 1
ATOM 673 C CA . LYS A 1 82 ? -6.650 -6.080 8.356 1.00 66.19 82 LYS A CA 1
ATOM 674 C C . LYS A 1 82 ? -5.776 -7.224 7.820 1.00 66.19 82 LYS A C 1
ATOM 676 O O . LYS A 1 82 ? -5.048 -7.015 6.840 1.00 66.19 82 LYS A O 1
ATOM 681 N N . GLY A 1 83 ? -5.835 -8.407 8.437 1.00 67.69 83 GLY A N 1
ATOM 682 C CA . GLY A 1 83 ? -5.137 -9.610 7.966 1.00 67.69 83 GLY A CA 1
ATOM 683 C C . GLY A 1 83 ? -5.737 -10.126 6.658 1.00 67.69 83 GLY A C 1
ATOM 684 O O . GLY A 1 83 ? -5.061 -10.175 5.628 1.00 67.69 83 GLY A O 1
ATOM 685 N N . LYS A 1 84 ? -7.050 -10.364 6.672 1.00 71.00 84 LYS A N 1
ATOM 686 C CA . LYS A 1 84 ? -7.803 -10.937 5.547 1.00 71.00 84 LYS A CA 1
ATOM 687 C C . LYS A 1 84 ? -7.806 -10.047 4.298 1.00 71.00 84 LYS A C 1
ATOM 689 O O . LYS A 1 84 ? -7.695 -10.543 3.181 1.00 71.00 84 LYS A O 1
ATOM 694 N N . ILE A 1 85 ? -7.873 -8.721 4.459 1.00 68.75 85 ILE A N 1
ATOM 695 C CA . ILE A 1 85 ? -7.782 -7.755 3.350 1.00 68.75 85 ILE A CA 1
ATOM 696 C C . ILE A 1 85 ? -6.396 -7.784 2.714 1.00 68.75 85 ILE A C 1
ATOM 698 O O . ILE A 1 85 ? -6.289 -7.692 1.494 1.00 68.75 85 ILE A O 1
ATOM 702 N N . SER A 1 86 ? -5.338 -7.913 3.517 1.00 64.56 86 SER A N 1
ATOM 703 C CA . SER A 1 86 ? -3.968 -7.940 2.998 1.00 64.56 86 SER A CA 1
ATOM 704 C C . SER A 1 86 ? -3.749 -9.190 2.135 1.00 64.56 86 SER A C 1
ATOM 706 O O . SER A 1 86 ? -3.190 -9.079 1.046 1.00 64.56 86 SER A O 1
ATOM 708 N N . GLU A 1 87 ? -4.257 -10.348 2.563 1.00 67.81 87 GLU A N 1
ATOM 709 C CA . GLU A 1 87 ? -4.231 -11.599 1.791 1.00 67.81 87 GLU A CA 1
ATOM 710 C C . GLU A 1 87 ? -5.119 -11.547 0.546 1.00 67.81 87 GLU A C 1
ATOM 712 O O . GLU A 1 87 ? -4.678 -11.899 -0.548 1.00 67.81 87 GLU A O 1
ATOM 717 N N . LYS A 1 88 ? -6.350 -11.039 0.671 1.00 70.69 88 LYS A N 1
ATOM 718 C CA . LYS A 1 88 ? -7.282 -10.928 -0.458 1.00 70.69 88 LYS A CA 1
ATOM 719 C C . LYS A 1 88 ? -6.781 -9.933 -1.509 1.00 70.69 88 LYS A C 1
ATOM 721 O O . LYS A 1 88 ? -6.875 -10.219 -2.699 1.00 70.69 88 LYS A O 1
ATOM 726 N N . LEU A 1 89 ? -6.176 -8.813 -1.097 1.00 66.69 89 LEU A N 1
ATOM 727 C CA . LEU A 1 89 ? -5.510 -7.859 -1.997 1.00 66.69 89 LEU A CA 1
ATOM 728 C C . LEU A 1 89 ? -4.267 -8.459 -2.652 1.00 66.69 89 LEU A C 1
ATOM 730 O O . LEU A 1 89 ? -4.069 -8.245 -3.846 1.00 66.69 89 LEU A O 1
ATOM 734 N N . LEU A 1 90 ? -3.450 -9.216 -1.909 1.00 65.69 90 LEU A N 1
ATOM 735 C CA . LEU A 1 90 ? -2.316 -9.952 -2.476 1.00 65.69 90 LEU A CA 1
ATOM 736 C C . LEU A 1 90 ? -2.793 -10.942 -3.540 1.00 65.69 90 LEU A C 1
ATOM 738 O O . LEU A 1 90 ? -2.225 -10.962 -4.627 1.00 65.69 90 LEU A O 1
ATOM 742 N N . GLY A 1 91 ? -3.859 -11.698 -3.272 1.00 67.25 91 GLY A N 1
ATOM 743 C CA . GLY A 1 91 ? -4.463 -12.630 -4.224 1.00 67.25 91 GLY A CA 1
ATOM 744 C C . GLY A 1 91 ? -5.052 -11.936 -5.455 1.00 67.25 91 GLY A C 1
ATOM 745 O O . GLY A 1 91 ? -4.813 -12.371 -6.582 1.00 67.25 91 GLY A O 1
ATOM 746 N N . TRP A 1 92 ? -5.764 -10.820 -5.268 1.00 65.31 92 TRP A N 1
ATOM 747 C CA . TRP A 1 92 ? -6.377 -10.056 -6.360 1.00 65.31 92 TRP A CA 1
ATOM 748 C C . TRP A 1 92 ? -5.328 -9.390 -7.255 1.00 65.31 92 TRP A C 1
ATOM 750 O O . TRP A 1 92 ? -5.406 -9.470 -8.481 1.00 65.31 92 TRP A O 1
ATOM 760 N N . PHE A 1 93 ? -4.280 -8.813 -6.658 1.00 64.06 93 PHE A N 1
ATOM 761 C CA . PHE A 1 93 ? -3.147 -8.313 -7.425 1.00 64.06 93 PHE A CA 1
ATOM 762 C C . PHE A 1 93 ? -2.367 -9.450 -8.075 1.00 64.06 93 PHE A C 1
ATOM 764 O O . PHE A 1 93 ? -2.037 -9.320 -9.248 1.00 64.06 93 PHE A O 1
ATOM 771 N N . SER A 1 94 ? -2.104 -10.571 -7.393 1.00 62.56 94 SER A N 1
ATOM 772 C CA . SER A 1 94 ? -1.444 -11.742 -7.995 1.00 62.56 94 SER A CA 1
ATOM 773 C C . SER A 1 94 ? -2.178 -12.245 -9.234 1.00 62.56 94 SER A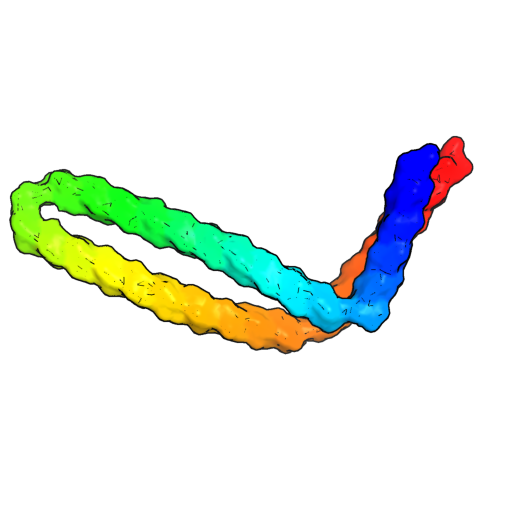 C 1
ATOM 775 O O . SER A 1 94 ? -1.512 -12.530 -10.225 1.00 62.56 94 SER A O 1
ATOM 777 N N . LYS A 1 95 ? -3.514 -12.215 -9.245 1.00 67.75 95 LYS A N 1
ATOM 778 C CA . LYS A 1 95 ? -4.327 -12.564 -10.418 1.00 67.75 95 LYS A CA 1
ATOM 779 C C . LYS A 1 95 ? -4.302 -11.534 -11.555 1.00 67.75 95 LYS A C 1
ATOM 781 O O . LYS A 1 95 ? -4.645 -11.890 -12.677 1.00 67.75 95 LYS A O 1
ATOM 786 N N . LYS A 1 96 ? -3.878 -10.280 -11.328 1.00 69.00 96 LYS A N 1
ATOM 787 C CA . LYS A 1 96 ? -3.765 -9.296 -12.420 1.00 69.00 96 LYS A CA 1
ATOM 788 C C . LYS A 1 96 ? -2.673 -9.707 -13.421 1.00 69.00 96 LYS A C 1
ATOM 790 O O . LYS A 1 96 ? -1.538 -9.973 -12.993 1.00 69.00 96 LYS A O 1
ATOM 795 N N . PRO A 1 97 ? -2.976 -9.692 -14.732 1.00 67.75 97 PRO A N 1
ATOM 796 C CA . PRO A 1 97 ? -2.024 -10.074 -15.761 1.00 67.75 97 PRO A CA 1
ATOM 797 C C . PRO A 1 97 ? -0.849 -9.095 -15.799 1.00 67.75 97 PRO A C 1
ATOM 799 O O . PRO A 1 97 ? -1.007 -7.881 -15.652 1.00 67.75 97 PRO A O 1
ATOM 802 N N . LEU A 1 98 ? 0.350 -9.638 -16.019 1.00 68.50 98 LEU A N 1
ATOM 803 C CA . LEU A 1 98 ? 1.609 -8.884 -16.099 1.00 68.50 98 LEU A CA 1
ATOM 804 C C . LEU A 1 98 ? 1.617 -7.858 -17.251 1.00 68.50 98 LEU A C 1
ATOM 806 O O . LEU A 1 98 ? 2.451 -6.954 -17.254 1.00 68.50 98 LEU A O 1
ATOM 810 N N . ILE A 1 99 ? 0.663 -7.962 -18.184 1.00 68.69 99 ILE A N 1
ATOM 811 C CA . ILE A 1 99 ? 0.457 -7.045 -19.312 1.00 68.69 99 ILE A CA 1
ATOM 812 C C . ILE A 1 99 ? 0.289 -5.587 -18.859 1.00 68.69 99 ILE A C 1
ATOM 814 O O . ILE A 1 99 ? 0.870 -4.698 -19.472 1.00 68.69 99 ILE A O 1
ATOM 818 N N . TYR A 1 100 ? -0.415 -5.330 -17.750 1.00 70.62 100 TYR A N 1
ATOM 819 C CA . TYR A 1 100 ? -0.615 -3.961 -17.254 1.00 70.62 100 TYR A CA 1
ATOM 820 C C . TYR A 1 100 ? 0.700 -3.312 -16.812 1.00 70.62 100 TYR A C 1
ATOM 822 O O . TYR A 1 100 ? 0.919 -2.125 -17.042 1.00 70.62 100 TYR A O 1
ATOM 830 N N . PHE A 1 101 ? 1.597 -4.099 -16.213 1.00 69.81 101 PHE A N 1
ATOM 831 C CA . PHE A 1 101 ? 2.920 -3.621 -15.819 1.00 69.81 101 PHE A CA 1
ATOM 832 C C . PHE A 1 101 ? 3.823 -3.403 -17.040 1.00 69.81 101 PHE A C 1
ATOM 834 O O . PHE A 1 101 ? 4.572 -2.430 -17.059 1.00 69.81 101 PHE A O 1
ATOM 841 N N . LYS A 1 102 ? 3.697 -4.242 -18.081 1.00 74.25 102 LYS A N 1
ATOM 842 C CA . LYS A 1 102 ? 4.405 -4.061 -19.360 1.00 74.25 102 LYS A CA 1
ATOM 843 C C . LYS A 1 102 ? 3.960 -2.797 -20.111 1.00 74.25 102 LYS A C 1
ATOM 845 O O . LYS A 1 102 ? 4.800 -2.062 -20.628 1.00 74.25 102 LYS A O 1
ATOM 850 N N . PHE A 1 103 ? 2.661 -2.496 -20.120 1.00 79.81 103 PHE A N 1
ATOM 851 C CA . PHE A 1 103 ? 2.140 -1.241 -20.675 1.00 79.81 103 PHE A CA 1
ATOM 852 C C . PHE A 1 103 ? 2.689 -0.021 -19.931 1.00 79.81 103 PHE A C 1
ATOM 854 O O . PHE A 1 103 ? 3.137 0.939 -20.554 1.00 79.81 103 PHE A O 1
ATOM 861 N N . PHE A 1 104 ? 2.738 -0.083 -18.599 1.00 76.31 104 PHE A N 1
ATOM 862 C CA . PHE A 1 104 ? 3.323 0.987 -17.793 1.00 76.31 104 PHE A CA 1
ATOM 863 C C . PHE A 1 104 ? 4.816 1.198 -18.084 1.00 76.31 104 PHE A C 1
ATOM 865 O O . PHE A 1 104 ? 5.256 2.342 -18.173 1.00 76.31 104 PHE A O 1
ATOM 872 N N . SER A 1 105 ? 5.597 0.128 -18.287 1.00 79.50 105 SER A N 1
ATOM 873 C CA . SER A 1 105 ? 7.007 0.271 -18.685 1.00 79.50 105 SER A CA 1
ATOM 874 C C . SER A 1 105 ? 7.179 0.943 -20.044 1.00 79.50 105 SER A C 1
ATOM 876 O O . SER A 1 105 ? 8.073 1.771 -20.184 1.00 79.50 105 SER A O 1
ATOM 878 N N . LEU A 1 106 ? 6.314 0.646 -21.020 1.00 82.81 106 LEU A N 1
ATOM 879 C CA . LEU A 1 106 ? 6.358 1.304 -22.329 1.00 82.81 106 LEU A CA 1
ATOM 880 C C . LEU A 1 106 ? 6.120 2.809 -22.196 1.00 82.81 106 LEU A C 1
ATOM 882 O O . LEU A 1 106 ? 6.875 3.592 -22.760 1.00 82.81 106 LEU A O 1
ATOM 886 N N . ILE A 1 107 ? 5.148 3.218 -21.378 1.00 84.62 107 ILE A N 1
ATOM 887 C CA . ILE A 1 107 ? 4.882 4.636 -21.092 1.00 84.62 107 ILE A CA 1
ATOM 888 C C . ILE A 1 107 ? 6.115 5.310 -20.470 1.00 84.62 107 ILE A C 1
ATOM 890 O O . ILE A 1 107 ? 6.495 6.400 -20.888 1.00 84.62 107 ILE A O 1
ATOM 894 N N . TYR A 1 108 ? 6.784 4.653 -19.516 1.00 82.50 108 TYR A N 1
ATOM 895 C CA . TYR A 1 108 ? 8.006 5.180 -18.897 1.00 82.50 108 TYR A CA 1
ATOM 896 C C . TYR A 1 108 ? 9.156 5.361 -19.897 1.00 82.50 108 TYR A C 1
ATOM 898 O O . TYR A 1 108 ? 9.851 6.375 -19.848 1.00 82.50 108 TYR A O 1
ATOM 906 N N . ILE A 1 109 ? 9.335 4.408 -20.818 1.00 83.88 109 ILE A N 1
ATOM 907 C CA . ILE A 1 109 ? 10.342 4.498 -21.884 1.00 83.88 109 ILE A CA 1
ATOM 908 C C . ILE A 1 109 ? 9.992 5.644 -22.841 1.00 83.88 109 ILE A C 1
ATOM 910 O O . ILE A 1 109 ? 10.855 6.467 -23.134 1.00 83.88 109 ILE A O 1
ATOM 914 N N . VAL A 1 110 ? 8.730 5.750 -23.270 1.00 85.88 110 VAL A N 1
ATOM 915 C CA . VAL A 1 110 ? 8.253 6.821 -24.165 1.00 85.88 110 VAL A CA 1
ATOM 916 C C . VAL A 1 110 ? 8.460 8.200 -23.537 1.00 85.88 110 VAL A C 1
ATOM 918 O O . VAL A 1 110 ? 8.982 9.096 -24.194 1.00 85.88 110 VAL A O 1
ATOM 921 N N . ILE A 1 111 ? 8.135 8.367 -22.253 1.00 84.75 111 ILE A N 1
ATOM 922 C CA . ILE A 1 111 ? 8.377 9.616 -21.518 1.00 84.75 111 ILE A CA 1
ATOM 923 C C . ILE A 1 111 ? 9.877 9.928 -21.448 1.00 84.75 111 ILE A C 1
ATOM 925 O O . ILE A 1 111 ? 10.277 11.063 -21.697 1.00 84.75 111 ILE A O 1
ATOM 929 N N . GLY A 1 112 ? 10.722 8.934 -21.157 1.00 83.38 112 GLY A N 1
ATOM 930 C CA . GLY A 1 112 ? 12.175 9.114 -21.131 1.00 83.38 112 GLY A CA 1
ATOM 931 C C . GLY A 1 112 ? 12.748 9.553 -22.483 1.00 83.38 112 GLY A C 1
ATOM 932 O O . GLY A 1 112 ? 13.589 10.451 -22.537 1.00 83.38 112 GLY A O 1
ATOM 933 N N . VAL A 1 113 ? 12.243 8.981 -23.581 1.00 83.94 113 VAL A N 1
ATOM 934 C CA . VAL A 1 113 ? 12.615 9.364 -24.953 1.00 83.94 113 VAL A CA 1
ATOM 935 C C . VAL A 1 113 ? 12.122 10.773 -25.290 1.00 83.94 113 VAL A C 1
ATOM 937 O O . VAL A 1 113 ? 12.897 11.563 -25.824 1.00 83.94 113 VAL A O 1
ATOM 940 N N . LEU A 1 114 ? 10.886 11.129 -24.926 1.00 84.56 114 LEU A N 1
ATOM 941 C CA . LEU A 1 114 ? 10.340 12.478 -25.123 1.00 84.56 114 LEU A CA 1
ATOM 942 C C . LEU A 1 114 ? 11.154 13.541 -24.380 1.00 84.56 114 LEU A C 1
ATOM 944 O O . LEU A 1 114 ? 11.440 14.592 -24.947 1.00 84.56 114 LEU A O 1
ATOM 948 N N . ILE A 1 115 ? 11.585 13.259 -23.148 1.00 83.38 115 ILE A N 1
ATOM 949 C CA . ILE A 1 115 ? 12.447 14.160 -22.370 1.00 83.38 115 ILE A CA 1
ATOM 950 C C . ILE A 1 115 ? 13.803 14.348 -23.064 1.00 83.38 115 ILE A C 1
ATOM 952 O O . ILE A 1 115 ? 14.308 15.466 -23.115 1.00 83.38 115 ILE A O 1
ATOM 956 N N . LEU A 1 116 ? 14.388 13.285 -23.631 1.00 80.19 116 LEU A N 1
ATOM 957 C CA . LEU A 1 116 ? 15.649 13.374 -24.378 1.00 80.19 116 LEU A CA 1
ATOM 958 C C . LEU A 1 116 ? 15.504 14.096 -25.725 1.00 80.19 116 LEU A C 1
ATOM 960 O O . LEU A 1 116 ? 16.423 14.812 -26.118 1.00 80.19 116 LEU A O 1
ATOM 964 N N . MET A 1 117 ? 14.379 13.923 -26.424 1.00 79.50 117 MET A N 1
ATOM 965 C CA . MET A 1 117 ? 14.082 14.610 -27.688 1.00 79.50 117 MET A CA 1
ATOM 966 C C . MET A 1 117 ? 13.748 16.088 -27.484 1.00 79.50 117 MET A C 1
ATOM 968 O O . MET A 1 117 ? 14.250 16.924 -28.229 1.00 79.50 117 MET A O 1
ATOM 972 N N . GLY A 1 118 ? 12.959 16.427 -26.461 1.00 69.38 118 GLY A N 1
ATOM 973 C CA . GLY A 1 118 ? 12.643 17.813 -26.101 1.00 69.38 118 GLY A CA 1
ATOM 974 C C . GLY A 1 118 ? 13.863 18.610 -25.630 1.00 69.38 118 GLY A C 1
ATOM 975 O O . GLY A 1 118 ? 13.881 19.823 -25.752 1.00 69.38 118 GLY A O 1
ATOM 976 N N . LEU A 1 119 ? 14.903 17.919 -25.158 1.00 56.16 119 LEU A N 1
ATOM 977 C CA . LEU A 1 119 ? 16.220 18.469 -24.818 1.00 56.16 119 LEU A CA 1
ATOM 978 C C . LEU A 1 119 ? 17.160 18.684 -26.009 1.00 56.16 119 LEU A C 1
ATOM 980 O O . LEU A 1 119 ? 18.274 19.174 -25.819 1.00 56.16 119 LEU A O 1
ATOM 984 N N . LYS A 1 120 ? 16.787 18.173 -27.186 1.00 51.78 120 LYS A N 1
ATOM 985 C CA . LYS A 1 120 ? 17.606 18.227 -28.402 1.00 51.78 120 LYS A CA 1
ATOM 986 C C . LYS A 1 120 ? 17.245 19.427 -29.292 1.00 51.78 120 LYS A C 1
ATOM 988 O O . LYS A 1 120 ? 17.931 19.635 -30.288 1.00 51.78 120 LYS A O 1
ATOM 993 N N . LYS A 1 121 ? 16.186 20.168 -28.942 1.00 47.72 121 LYS A N 1
ATOM 994 C CA . LYS A 1 121 ? 15.908 21.536 -29.402 1.00 47.72 121 LYS A CA 1
ATOM 995 C C . LYS A 1 121 ? 16.531 22.525 -28.428 1.00 47.72 121 LYS A C 1
ATOM 997 O O . LYS A 1 121 ? 16.965 23.584 -28.916 1.00 47.72 121 LYS A O 1
#

Secondary structure (DSSP, 8-state):
-HHHHHHHHHHHHHHHHHH-HHHHHHHHHHHHHHHHHHHHHHHHHHHHHHHHHHHHT---HHHHHHHHHHHHHHHHHHHHHHHHHHHHHHHHHHHS-THHHHHHHHHHHHHHHHHHHHTT-

Foldseek 3Di:
DVLLVVLVVLQVVLVVLQVCVVVVLVVVLVVVLVVVLVVLVVVLVVVLVVLVVVLVPDPDDVSNVVSVVVNVVSVVVSVVVSVVVSVVSVVVSVPDDSVVSNVVSVVSNVVSVVSVVVVVD

Sequence (121 aa):
MLAKILGWLFIVLGTFFFLKPAFFKKILVRKSIKKVRKLLFLLAITVGILFISASWKMKEFLPKLIMVLGIVIIIKDFFFIKGKISEKLLGWFSKKPLIYFKFFSLIYIVIGVLILMGLKK

Radius of gyration: 23.61 Å; chains: 1; bounding box: 49×34×63 Å